Protein AF-A0A3D4BD58-F1 (afdb_monomer)

Nearest PDB structures (foldseek):
  3zok-assembly2_D  TM=9.659E-01  e=1.397E-06  Actinidia chinensis
  6lla-assembly2_D  TM=9.776E-01  e=1.306E-05  Providencia alcalifaciens F90-2004
  6lla-assembly1_A  TM=9.583E-01  e=9.415E-06  Providencia alcalifaciens F90-2004
  3okf-assembly1_B  TM=9.545E-01  e=4.832E-05  Vibrio cholerae O1 biovar El Tor str. N16961
  5eks-assembly3_A  TM=9.447E-01  e=1.994E-04  Acinetobacter baumannii

Foldseek 3Di:
DDDPPDDDQDDDPDDDDDLVVCVPPDLVVLVVVVVLLCLCCVQPNVVSNVLCVVCVVCSSVSPPVSVVVSVVVSVVSLCVQCVVPVPPPPSVCSSCVPVD

pLDDT: mean 95.53, std 5.08, range [59.78, 98.75]

Secondary structure (DSSP, 8-state):
--SS-S------S-----GGGGGGS-HHHHHHHHHHHHHHHHHT-HHHHHHHHHHHHHHHTT-HHHHHHHHHHHHHHHHHHHHH-TT-SSGGGGGGTT--

Radius of gyration: 14.8 Å; Cα contacts (8 Å, |Δi|>4): 56; chains: 1; bounding box: 30×34×34 Å

Mean predicted aligned error: 3.06 Å

Solvent-accessible surface area (backbone atoms only — not comparable to full-atom values): 6307 Å² total; per-residue (Å²): 136,86,76,86,83,75,86,79,95,77,84,76,96,74,86,88,86,66,74,74,60,58,75,77,50,53,71,68,57,53,55,57,53,44,55,57,52,48,46,47,12,76,77,78,32,63,67,56,38,53,49,47,70,78,40,42,70,45,43,77,70,62,33,67,67,54,44,49,50,54,52,52,52,48,50,51,54,51,49,54,42,34,72,78,22,77,83,60,83,54,75,33,56,65,78,52,68,90,74,122

Sequence (100 aa):
QGKNLIGAFYQPKLVLISLNALNSLSDRELRAGMAEVIKYGMIADGNLFEYIDQHLPLILNRDAEALAHIVARSCEIKADVVAEDEREQGRRAILNFGHT

Structure (mmCIF, N/CA/C/O backbone):
data_AF-A0A3D4BD58-F1
#
_entry.id   AF-A0A3D4BD58-F1
#
loop_
_atom_site.group_PDB
_atom_site.id
_atom_site.type_symbol
_atom_site.label_atom_id
_atom_site.label_alt_id
_atom_site.label_comp_id
_atom_site.label_asym_id
_atom_site.label_entity_id
_atom_site.label_seq_id
_atom_site.pdbx_PDB_ins_code
_atom_site.Cartn_x
_atom_site.Cartn_y
_atom_site.Cartn_z
_atom_site.occupancy
_atom_site.B_iso_or_equiv
_atom_site.auth_seq_id
_atom_site.auth_comp_id
_atom_site.auth_asym_id
_atom_site.auth_atom_id
_atom_site.pdbx_PDB_model_num
ATOM 1 N N . GLN A 1 1 ? 8.788 18.444 19.200 1.00 59.78 1 GLN A N 1
ATOM 2 C CA . GLN A 1 1 ? 7.946 19.192 18.238 1.00 59.78 1 GLN A CA 1
ATOM 3 C C . GLN A 1 1 ? 6.830 18.265 17.782 1.00 59.78 1 GLN A C 1
ATOM 5 O O . GLN A 1 1 ? 7.129 17.116 17.488 1.00 59.78 1 GLN A O 1
ATOM 10 N N . GLY A 1 2 ? 5.573 18.710 17.782 1.00 79.31 2 GLY A N 1
ATOM 11 C CA . GLY A 1 2 ? 4.443 17.860 17.397 1.00 79.31 2 GLY A CA 1
ATOM 12 C C . GLY A 1 2 ? 4.172 17.896 15.894 1.00 79.31 2 GLY A C 1
ATOM 13 O O . GLY A 1 2 ? 4.061 18.978 15.324 1.00 79.31 2 GLY A O 1
ATOM 14 N N . LYS A 1 3 ? 4.060 16.723 15.264 1.00 86.06 3 LYS A N 1
ATOM 15 C CA . LYS A 1 3 ? 3.579 16.554 13.883 1.00 86.06 3 LYS A CA 1
ATOM 16 C C . LYS A 1 3 ? 2.126 16.074 13.925 1.00 86.06 3 LYS A C 1
ATOM 18 O O . LYS A 1 3 ? 1.780 15.308 14.816 1.00 86.06 3 LYS A O 1
ATOM 23 N N . ASN A 1 4 ? 1.297 16.522 12.980 1.00 88.88 4 ASN A N 1
ATOM 24 C CA . ASN A 1 4 ? -0.104 16.096 12.819 1.00 88.88 4 ASN A CA 1
ATOM 25 C C . ASN A 1 4 ? -0.991 16.238 14.082 1.00 88.88 4 ASN A C 1
ATOM 27 O O . ASN A 1 4 ? -1.921 15.464 14.268 1.00 88.88 4 ASN A O 1
ATOM 31 N N . LEU A 1 5 ? -0.726 17.235 14.943 1.00 91.75 5 LEU A N 1
ATOM 32 C CA . LEU A 1 5 ? -1.489 17.459 16.187 1.00 91.75 5 LEU A CA 1
ATOM 33 C C . LEU A 1 5 ? -2.892 18.056 15.974 1.00 91.75 5 LEU A C 1
ATOM 35 O O . LEU A 1 5 ? -3.717 18.012 16.881 1.00 91.75 5 LEU A O 1
ATOM 39 N N . ILE A 1 6 ? -3.148 18.660 14.811 1.00 94.38 6 ILE A N 1
ATOM 40 C CA . ILE A 1 6 ? -4.426 19.291 14.463 1.00 94.38 6 ILE A CA 1
ATOM 41 C C . ILE A 1 6 ? -4.852 18.750 13.098 1.00 94.38 6 ILE A C 1
ATOM 43 O O . ILE A 1 6 ? -4.091 18.842 12.135 1.00 94.38 6 ILE A O 1
ATOM 47 N N . GLY A 1 7 ? -6.061 18.196 13.015 1.00 93.25 7 GLY A N 1
ATOM 48 C CA . GLY A 1 7 ? -6.612 17.612 11.794 1.00 93.25 7 GLY A CA 1
ATOM 49 C C . GLY A 1 7 ? -8.051 17.125 11.974 1.00 93.25 7 GLY A C 1
ATOM 50 O O . GLY A 1 7 ? -8.664 17.341 13.018 1.00 93.25 7 GLY A O 1
ATOM 51 N N . ALA A 1 8 ? -8.585 16.468 10.946 1.00 94.06 8 ALA A N 1
ATOM 52 C CA . ALA A 1 8 ? -9.904 15.843 10.957 1.00 94.06 8 ALA A CA 1
ATOM 53 C C . ALA A 1 8 ? -9.874 14.517 10.183 1.00 94.06 8 ALA A C 1
ATO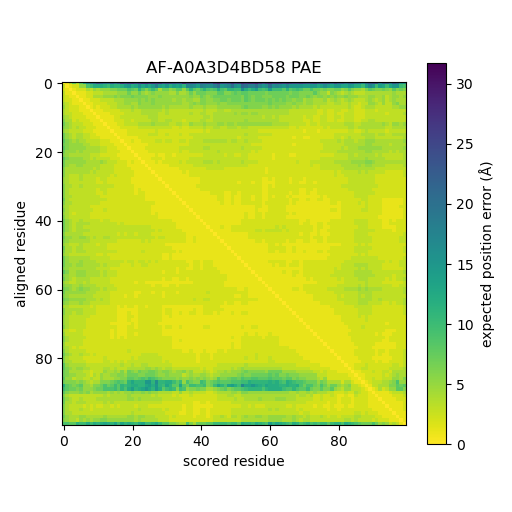M 55 O O . ALA A 1 8 ? -9.110 14.370 9.228 1.00 94.06 8 ALA A O 1
ATOM 56 N N . PHE A 1 9 ? -10.734 13.571 10.564 1.00 92.12 9 PHE A N 1
ATOM 57 C CA . PHE A 1 9 ? -10.988 12.364 9.777 1.00 92.12 9 PHE A CA 1
ATOM 58 C C . PHE A 1 9 ? -11.954 12.715 8.637 1.00 92.12 9 PHE A C 1
ATOM 60 O O . PHE A 1 9 ? -13.112 13.046 8.889 1.00 92.12 9 PHE A O 1
ATOM 67 N N . TYR A 1 10 ? -11.472 12.691 7.391 1.00 93.19 10 TYR A N 1
ATOM 68 C CA . TYR A 1 10 ? -12.261 13.040 6.208 1.00 93.19 10 TYR A CA 1
ATOM 69 C C . TYR A 1 10 ? -11.903 12.135 5.025 1.00 93.19 10 TYR A C 1
ATOM 71 O O . TYR A 1 10 ? -10.767 12.151 4.550 1.00 93.19 10 TYR A O 1
ATOM 79 N N . GLN A 1 11 ? -12.870 11.343 4.557 1.00 92.94 11 GLN A N 1
ATOM 80 C CA . GLN A 1 11 ? -12.652 10.372 3.485 1.00 92.94 11 GLN A CA 1
ATOM 81 C C . GLN A 1 11 ? -12.687 11.036 2.098 1.00 92.94 11 GLN A C 1
ATOM 83 O O . GLN A 1 11 ? -13.563 11.870 1.835 1.00 92.94 11 GLN A O 1
ATOM 88 N N . PRO A 1 12 ? -11.779 10.663 1.180 1.00 94.56 12 PRO A N 1
ATOM 89 C CA . PRO A 1 12 ? -11.834 11.131 -0.197 1.00 94.56 12 PRO A CA 1
ATOM 90 C C . PRO A 1 12 ? -13.042 10.532 -0.932 1.00 94.56 12 PRO A C 1
ATOM 92 O O . PRO A 1 12 ? -13.542 9.465 -0.585 1.00 94.56 12 PRO A O 1
ATOM 95 N N . LYS A 1 13 ? -13.495 11.197 -2.000 1.00 96.38 13 LYS A N 1
ATOM 96 C CA . LYS A 1 13 ? -14.518 10.635 -2.904 1.00 96.38 13 LYS A CA 1
ATOM 97 C C . LYS A 1 13 ? -13.955 9.570 -3.846 1.00 96.38 13 LYS A C 1
ATOM 99 O O . LYS A 1 13 ? -14.695 8.698 -4.284 1.00 96.38 13 LYS A O 1
ATOM 104 N N . LEU A 1 14 ? -12.669 9.674 -4.170 1.00 96.25 14 LEU A N 1
ATOM 105 C CA . LEU A 1 14 ? -11.938 8.778 -5.057 1.00 96.25 14 LEU A CA 1
ATOM 106 C C . LEU A 1 14 ? -10.443 8.885 -4.749 1.00 96.25 14 LEU A C 1
ATOM 108 O O . LEU A 1 14 ? -9.947 9.978 -4.468 1.00 96.25 14 LEU A O 1
ATOM 112 N N . VAL A 1 15 ? -9.729 7.769 -4.872 1.00 95.94 15 VAL A N 1
ATOM 113 C CA . VAL A 1 15 ? -8.266 7.737 -4.954 1.00 95.94 15 VAL A CA 1
ATOM 114 C C . VAL A 1 15 ? -7.900 7.183 -6.327 1.00 95.94 15 VAL A C 1
ATOM 116 O O . VAL A 1 15 ? -8.271 6.063 -6.660 1.00 95.94 15 VAL A O 1
ATOM 119 N N . LEU A 1 16 ? -7.200 7.979 -7.135 1.00 97.06 16 LEU A N 1
ATOM 120 C CA . LEU A 1 16 ? -6.713 7.577 -8.454 1.00 97.06 16 LEU A CA 1
ATOM 121 C C . LEU A 1 16 ? -5.194 7.417 -8.392 1.00 97.06 16 LEU A C 1
ATOM 123 O O . LEU A 1 16 ? -4.490 8.375 -8.073 1.00 97.06 16 LEU A O 1
ATOM 127 N N . ILE A 1 17 ? -4.694 6.224 -8.713 1.00 96.69 17 ILE A N 1
ATOM 128 C CA . ILE A 1 17 ? -3.263 5.909 -8.674 1.00 96.69 17 ILE A CA 1
ATOM 129 C C . ILE A 1 17 ? -2.788 5.577 -10.088 1.00 96.69 17 ILE A C 1
ATOM 131 O O . ILE A 1 17 ? -3.235 4.605 -10.689 1.00 96.69 17 ILE A O 1
ATOM 135 N N . SER A 1 18 ? -1.865 6.383 -10.615 1.00 96.38 18 SER A N 1
ATOM 136 C CA . SER A 1 18 ? -1.177 6.101 -11.877 1.00 96.38 18 SER A CA 1
ATOM 137 C C . SER A 1 18 ? 0.208 5.538 -11.587 1.00 96.38 18 SER A C 1
ATOM 139 O O . SER A 1 18 ? 1.076 6.260 -11.094 1.00 96.38 18 SER A O 1
ATOM 141 N N . LEU A 1 19 ? 0.437 4.267 -11.925 1.00 95.94 19 LEU A N 1
ATOM 142 C CA . LEU A 1 19 ? 1.742 3.621 -11.732 1.00 95.94 19 LEU A CA 1
ATOM 143 C C . LEU A 1 19 ? 2.845 4.296 -12.555 1.00 95.94 19 LEU A C 1
ATOM 145 O O . LEU A 1 19 ? 3.994 4.340 -12.128 1.00 95.94 19 LEU A O 1
ATOM 149 N N . ASN A 1 20 ? 2.488 4.933 -13.674 1.00 96.06 20 ASN A N 1
ATOM 150 C CA . ASN A 1 20 ? 3.434 5.674 -14.508 1.00 96.06 20 ASN A CA 1
ATOM 151 C C . ASN A 1 20 ? 4.104 6.837 -13.762 1.0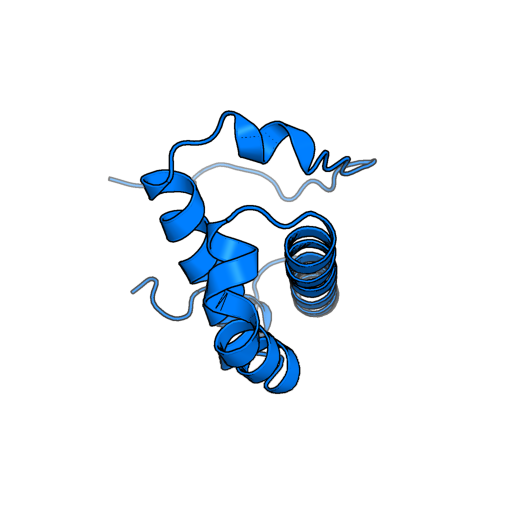0 96.06 20 ASN A C 1
ATOM 153 O O . ASN A 1 20 ? 5.223 7.213 -14.109 1.00 96.06 20 ASN A O 1
ATOM 157 N N . ALA A 1 21 ? 3.466 7.395 -12.726 1.00 95.56 21 ALA A N 1
ATOM 158 C CA . ALA A 1 21 ? 4.077 8.444 -11.912 1.00 95.56 21 ALA A CA 1
ATOM 159 C C . ALA A 1 21 ? 5.350 7.953 -11.193 1.00 95.56 21 ALA A C 1
ATOM 161 O O . ALA A 1 21 ? 6.287 8.734 -11.006 1.00 95.56 21 ALA A O 1
ATOM 162 N N . LEU A 1 22 ? 5.434 6.654 -10.873 1.00 96.81 22 LEU A N 1
ATOM 163 C CA . LEU A 1 22 ? 6.583 6.040 -10.197 1.00 96.81 22 LEU A CA 1
ATOM 164 C C . LEU A 1 22 ? 7.855 6.037 -11.059 1.00 96.81 22 LEU A C 1
ATOM 166 O O . LEU A 1 22 ? 8.960 5.968 -10.520 1.00 96.81 22 LEU A O 1
ATOM 170 N N . ASN A 1 23 ? 7.731 6.190 -12.381 1.00 96.00 23 ASN A N 1
ATOM 171 C CA . ASN A 1 23 ? 8.880 6.281 -13.288 1.00 96.00 23 ASN A CA 1
ATOM 172 C C . ASN A 1 23 ? 9.688 7.573 -13.101 1.00 96.00 23 ASN A C 1
ATOM 174 O O . ASN A 1 23 ? 10.883 7.591 -13.374 1.00 96.00 23 ASN A O 1
ATOM 178 N N . SER A 1 24 ? 9.058 8.644 -12.610 1.00 96.56 24 SER A N 1
ATOM 179 C CA . SER A 1 24 ? 9.747 9.900 -12.272 1.00 96.56 24 SER A CA 1
ATOM 180 C C . SER A 1 24 ? 10.307 9.933 -10.847 1.00 96.56 24 SER A C 1
ATOM 182 O O . SER A 1 24 ? 11.033 10.859 -10.483 1.00 96.56 24 SER A O 1
ATOM 184 N N . LEU A 1 25 ? 9.965 8.937 -10.027 1.00 97.44 25 LEU A N 1
ATOM 185 C CA . LEU A 1 25 ? 10.370 8.878 -8.632 1.00 97.44 25 LEU A CA 1
ATOM 186 C C . LEU A 1 25 ? 11.805 8.350 -8.520 1.00 97.44 25 LEU A C 1
ATOM 188 O O . LEU A 1 25 ? 12.169 7.380 -9.186 1.00 97.44 25 LEU A O 1
ATOM 192 N N . SER A 1 26 ? 12.617 8.955 -7.648 1.00 98.19 26 SER A N 1
ATOM 193 C CA . SER A 1 26 ? 13.973 8.451 -7.400 1.00 98.19 26 SER A CA 1
ATOM 194 C C . SER A 1 26 ? 13.943 7.046 -6.791 1.00 98.19 26 SER A C 1
ATOM 196 O O . SER A 1 26 ? 13.040 6.711 -6.021 1.00 98.19 26 SER A O 1
ATOM 198 N N . ASP A 1 27 ? 14.974 6.247 -7.060 1.00 97.81 27 ASP A N 1
ATOM 199 C CA . ASP A 1 27 ? 15.104 4.903 -6.484 1.00 97.81 27 ASP A CA 1
ATOM 200 C C . ASP A 1 27 ? 15.078 4.912 -4.952 1.00 97.81 27 ASP A C 1
ATOM 202 O O . ASP A 1 27 ? 14.600 3.963 -4.334 1.00 97.81 27 ASP A O 1
ATOM 206 N N . ARG A 1 28 ? 15.587 5.980 -4.324 1.00 98.31 28 ARG A N 1
ATOM 207 C CA . ARG A 1 28 ? 15.570 6.120 -2.866 1.00 98.31 28 ARG A CA 1
ATOM 208 C C . ARG A 1 28 ? 14.142 6.210 -2.338 1.00 98.31 28 ARG A C 1
ATOM 210 O O . ARG A 1 28 ? 13.813 5.522 -1.379 1.00 98.31 28 ARG A O 1
ATOM 217 N N . GLU A 1 29 ? 13.306 7.030 -2.966 1.00 98.50 29 GLU A N 1
ATOM 218 C CA . GLU A 1 29 ? 11.911 7.204 -2.549 1.00 98.50 29 GLU A CA 1
ATOM 219 C C . GLU A 1 29 ? 11.060 5.971 -2.890 1.00 98.50 29 GLU A C 1
ATOM 221 O O . GLU A 1 29 ? 10.207 5.587 -2.095 1.00 98.50 29 GLU A O 1
ATOM 226 N N . LEU A 1 30 ? 11.342 5.279 -4.005 1.00 98.06 30 LEU A N 1
ATOM 227 C CA . LEU A 1 30 ? 10.715 3.984 -4.299 1.00 98.06 30 LEU A CA 1
ATOM 228 C C . LEU A 1 30 ? 11.020 2.962 -3.192 1.00 98.06 30 LEU A C 1
ATOM 230 O O . LEU A 1 30 ? 10.110 2.328 -2.661 1.00 98.06 30 LEU A O 1
ATOM 234 N N . ARG A 1 31 ? 12.293 2.841 -2.788 1.00 97.69 31 ARG A N 1
ATOM 235 C CA . ARG A 1 31 ? 12.706 1.950 -1.689 1.00 97.69 31 ARG A CA 1
ATOM 236 C C . ARG A 1 31 ? 12.112 2.370 -0.344 1.00 97.69 31 ARG A C 1
ATOM 238 O O . ARG A 1 31 ? 11.746 1.499 0.437 1.00 97.69 31 ARG A O 1
ATOM 245 N N . ALA A 1 32 ? 11.987 3.671 -0.080 1.00 98.12 32 ALA A N 1
ATOM 246 C CA . ALA A 1 32 ? 11.322 4.164 1.124 1.00 98.12 32 ALA A CA 1
ATOM 247 C C . ALA A 1 32 ? 9.846 3.731 1.163 1.00 98.12 32 ALA A C 1
ATOM 249 O O . ALA A 1 32 ? 9.381 3.246 2.190 1.00 98.12 32 ALA A O 1
ATOM 250 N N . GLY A 1 33 ? 9.135 3.814 0.033 1.00 97.75 33 GLY A N 1
ATOM 251 C CA . GLY A 1 33 ? 7.765 3.306 -0.089 1.00 97.75 33 GLY A CA 1
ATOM 252 C C . GLY A 1 33 ? 7.655 1.793 0.125 1.00 97.75 33 GLY A C 1
ATOM 253 O O . GLY A 1 33 ? 6.714 1.331 0.765 1.00 97.75 33 GLY A O 1
ATOM 254 N N . MET A 1 34 ? 8.642 1.015 -0.332 1.00 98.38 34 MET A N 1
ATOM 255 C CA . MET A 1 34 ? 8.658 -0.441 -0.133 1.00 98.38 34 MET A CA 1
ATOM 256 C C . MET A 1 34 ? 8.687 -0.865 1.338 1.00 98.38 34 MET A C 1
ATOM 258 O O . MET A 1 34 ? 8.174 -1.936 1.652 1.00 98.38 34 MET A O 1
ATOM 262 N N . ALA A 1 35 ? 9.219 -0.041 2.247 1.00 98.12 35 ALA A N 1
ATOM 263 C CA . ALA A 1 35 ? 9.186 -0.341 3.680 1.00 98.12 35 ALA A CA 1
ATOM 264 C C . ALA A 1 35 ? 7.744 -0.516 4.193 1.00 98.12 35 ALA A C 1
ATOM 266 O O . ALA A 1 35 ? 7.456 -1.431 4.962 1.00 98.12 35 ALA A O 1
ATOM 267 N N . GLU A 1 36 ? 6.820 0.312 3.705 1.00 98.31 36 GLU A N 1
ATOM 268 C CA . GLU A 1 36 ? 5.399 0.232 4.044 1.00 98.31 36 GLU A CA 1
ATOM 269 C C . GLU A 1 36 ? 4.722 -0.993 3.418 1.00 98.31 36 GLU A C 1
ATOM 271 O O . GLU A 1 36 ? 3.927 -1.662 4.075 1.00 98.31 36 GLU A O 1
ATOM 276 N N . VAL A 1 37 ? 5.069 -1.322 2.171 1.00 98.44 37 VAL A N 1
ATOM 277 C CA . VAL A 1 37 ? 4.547 -2.511 1.477 1.00 98.44 37 VAL A CA 1
ATOM 278 C C . VAL A 1 37 ? 4.965 -3.791 2.212 1.00 98.44 37 VAL A C 1
ATOM 280 O O . VAL A 1 37 ? 4.132 -4.651 2.493 1.00 98.44 37 VAL A O 1
ATOM 283 N N . ILE A 1 38 ? 6.242 -3.888 2.598 1.00 98.50 38 ILE A N 1
ATOM 284 C CA . ILE A 1 38 ? 6.775 -5.009 3.384 1.00 98.50 38 ILE A CA 1
ATOM 285 C C . ILE A 1 38 ? 6.083 -5.085 4.747 1.00 98.50 38 ILE A C 1
ATOM 287 O O . ILE A 1 38 ? 5.695 -6.173 5.174 1.00 98.50 38 ILE A O 1
ATOM 291 N N . LYS A 1 39 ? 5.870 -3.940 5.413 1.00 98.50 39 LYS A N 1
ATOM 292 C CA . LYS A 1 39 ? 5.146 -3.879 6.688 1.00 98.50 39 LYS A CA 1
ATOM 293 C C . LYS A 1 39 ? 3.763 -4.518 6.574 1.00 98.50 39 LYS A C 1
ATOM 295 O O . LYS A 1 39 ? 3.427 -5.318 7.440 1.00 98.50 39 LYS A O 1
ATOM 300 N N . TYR A 1 40 ? 2.983 -4.219 5.528 1.00 98.56 40 TYR A N 1
ATOM 301 C CA . TYR A 1 40 ? 1.677 -4.865 5.327 1.00 98.56 40 TYR A CA 1
ATOM 302 C C . TYR A 1 40 ? 1.795 -6.386 5.234 1.00 98.56 40 TYR A C 1
ATOM 304 O O . TYR A 1 40 ? 1.018 -7.092 5.878 1.00 98.56 40 TYR A O 1
ATOM 312 N N . GLY A 1 41 ? 2.800 -6.882 4.509 1.00 98.06 41 GLY A N 1
ATOM 313 C CA . GLY A 1 41 ? 3.068 -8.314 4.440 1.00 98.06 41 GLY A CA 1
ATOM 314 C C . GLY A 1 41 ? 3.340 -8.927 5.820 1.00 98.06 41 GLY A C 1
ATOM 315 O O . GLY A 1 41 ? 2.759 -9.942 6.190 1.00 98.06 41 GLY A O 1
ATOM 316 N N . MET A 1 42 ? 4.154 -8.259 6.639 1.00 97.69 42 MET A N 1
ATOM 317 C CA . MET A 1 42 ? 4.508 -8.745 7.977 1.00 97.69 42 MET A CA 1
ATOM 318 C C . MET A 1 42 ? 3.339 -8.748 8.971 1.00 97.69 42 MET A C 1
ATOM 320 O O . MET A 1 42 ? 3.272 -9.631 9.824 1.00 97.69 42 MET A O 1
ATOM 324 N N . ILE A 1 43 ? 2.452 -7.749 8.915 1.00 97.06 43 ILE A N 1
ATOM 325 C CA . ILE A 1 43 ? 1.419 -7.550 9.950 1.00 97.06 43 ILE A CA 1
ATOM 326 C C . ILE A 1 43 ? 0.043 -8.101 9.570 1.00 97.06 43 ILE A C 1
ATOM 328 O O . ILE A 1 43 ? -0.807 -8.246 10.451 1.00 97.06 43 ILE A O 1
ATOM 332 N N . ALA A 1 44 ? -0.206 -8.343 8.282 1.00 97.06 44 ALA A N 1
ATOM 333 C CA . ALA A 1 44 ? -1.547 -8.647 7.790 1.00 97.06 44 ALA A CA 1
ATOM 334 C C . ALA A 1 44 ? -1.602 -9.699 6.673 1.00 97.06 44 ALA A C 1
ATOM 336 O O . ALA A 1 44 ? -2.636 -10.353 6.552 1.00 97.06 44 ALA A O 1
ATOM 337 N N . ASP A 1 45 ? -0.546 -9.888 5.872 1.00 98.19 45 ASP A N 1
ATOM 338 C CA . ASP A 1 45 ? -0.604 -10.801 4.724 1.00 98.19 45 ASP A CA 1
ATOM 339 C C . ASP A 1 45 ? 0.734 -11.489 4.403 1.00 98.19 45 ASP A C 1
ATOM 341 O O . ASP A 1 45 ? 1.569 -10.975 3.656 1.00 98.19 45 ASP A O 1
ATOM 345 N N . GLY A 1 46 ? 0.904 -12.713 4.905 1.00 98.25 46 GLY A N 1
ATOM 346 C CA . GLY A 1 46 ? 2.093 -13.523 4.628 1.00 98.25 46 GLY A CA 1
ATOM 347 C C . GLY A 1 46 ? 2.304 -13.835 3.141 1.00 98.25 46 GLY A C 1
ATOM 348 O O . GLY A 1 46 ? 3.448 -13.884 2.699 1.00 98.25 46 GLY A O 1
ATOM 349 N N . ASN A 1 47 ? 1.238 -13.952 2.341 1.00 98.44 47 ASN A N 1
ATOM 350 C CA . ASN A 1 47 ? 1.374 -14.209 0.904 1.00 98.44 47 ASN A CA 1
ATOM 351 C C . ASN A 1 47 ? 1.934 -12.982 0.179 1.00 98.44 47 ASN A C 1
ATOM 353 O O . ASN A 1 47 ? 2.756 -13.122 -0.722 1.00 98.44 47 ASN A O 1
ATOM 357 N N . LEU A 1 48 ? 1.529 -11.771 0.585 1.00 98.69 48 LEU A N 1
ATOM 358 C CA . LEU A 1 48 ? 2.137 -10.537 0.077 1.00 98.69 48 LEU A CA 1
ATOM 359 C C . LEU A 1 48 ? 3.625 -10.476 0.447 1.00 98.69 48 LEU A C 1
ATOM 361 O O . LEU A 1 48 ? 4.445 -10.086 -0.382 1.00 98.69 48 LEU A O 1
ATOM 365 N N . PHE A 1 49 ? 3.983 -10.873 1.671 1.00 98.56 49 PHE A N 1
ATOM 366 C CA . PHE A 1 49 ? 5.380 -10.913 2.105 1.00 98.56 49 PHE A CA 1
ATOM 367 C C . PHE A 1 49 ? 6.223 -11.859 1.234 1.00 98.56 49 PHE A C 1
ATOM 369 O O . PHE A 1 49 ? 7.268 -11.455 0.723 1.00 98.56 49 PHE A O 1
ATOM 376 N N . GLU A 1 50 ? 5.736 -13.078 0.993 1.00 98.62 50 GLU A N 1
ATOM 377 C CA . GLU A 1 50 ? 6.380 -14.052 0.101 1.00 98.62 50 GLU A CA 1
ATOM 378 C C . GLU A 1 50 ? 6.445 -13.561 -1.352 1.00 98.62 50 GLU A C 1
ATOM 380 O O . GLU A 1 50 ? 7.472 -13.713 -2.017 1.00 98.62 50 GLU A O 1
ATOM 385 N N . TYR A 1 51 ? 5.380 -12.922 -1.847 1.00 98.75 51 TYR A N 1
ATOM 386 C CA . TYR A 1 51 ? 5.348 -12.360 -3.195 1.00 98.75 51 TYR A CA 1
ATOM 387 C C . TYR A 1 51 ? 6.443 -11.308 -3.395 1.00 98.75 51 TYR A C 1
ATOM 389 O O . TYR A 1 51 ? 7.138 -11.335 -4.413 1.00 98.75 51 TYR A O 1
ATOM 397 N N . ILE A 1 52 ? 6.617 -10.400 -2.425 1.00 98.50 52 ILE A N 1
ATOM 398 C CA . ILE A 1 52 ? 7.649 -9.357 -2.480 1.00 98.50 52 ILE A CA 1
ATOM 399 C C . ILE A 1 52 ? 9.037 -9.985 -2.551 1.00 98.50 52 ILE A C 1
ATOM 401 O O . ILE A 1 52 ? 9.829 -9.552 -3.382 1.00 98.50 52 ILE A O 1
ATOM 405 N N . ASP A 1 53 ? 9.329 -10.992 -1.726 1.00 98.12 53 ASP A N 1
ATOM 406 C CA . ASP A 1 53 ? 10.635 -11.663 -1.718 1.00 98.12 53 ASP A CA 1
ATOM 407 C C . ASP A 1 53 ? 10.956 -12.286 -3.089 1.00 98.12 53 ASP A C 1
ATOM 409 O O . ASP A 1 53 ? 12.032 -12.077 -3.651 1.00 98.12 53 ASP A O 1
ATOM 413 N N . GLN A 1 54 ? 9.969 -12.949 -3.697 1.00 98.56 54 GLN A N 1
ATOM 414 C CA . GLN A 1 54 ? 10.112 -13.595 -5.005 1.00 98.56 54 GLN A CA 1
ATOM 415 C C . GLN A 1 54 ? 10.216 -12.602 -6.178 1.00 98.56 54 GLN A C 1
ATOM 417 O O . GLN A 1 54 ? 10.905 -12.881 -7.160 1.00 98.56 54 GLN A O 1
ATOM 422 N N . HIS A 1 55 ? 9.549 -11.446 -6.096 1.00 98.56 55 HIS A N 1
ATOM 423 C CA . HIS A 1 55 ? 9.435 -10.481 -7.201 1.00 98.56 55 HIS A CA 1
ATOM 424 C C . HIS A 1 55 ? 10.238 -9.195 -6.972 1.00 98.56 55 HIS A C 1
ATOM 426 O O . HIS A 1 55 ? 10.132 -8.253 -7.763 1.00 98.56 55 HIS A O 1
ATOM 432 N N . LEU A 1 56 ? 11.073 -9.134 -5.931 1.00 98.12 56 LEU A N 1
ATOM 433 C CA . LEU A 1 56 ? 11.795 -7.921 -5.545 1.00 98.12 56 LEU A CA 1
ATOM 434 C C . LEU A 1 56 ? 12.568 -7.268 -6.707 1.00 98.12 56 LEU A C 1
ATOM 436 O O . LEU A 1 56 ?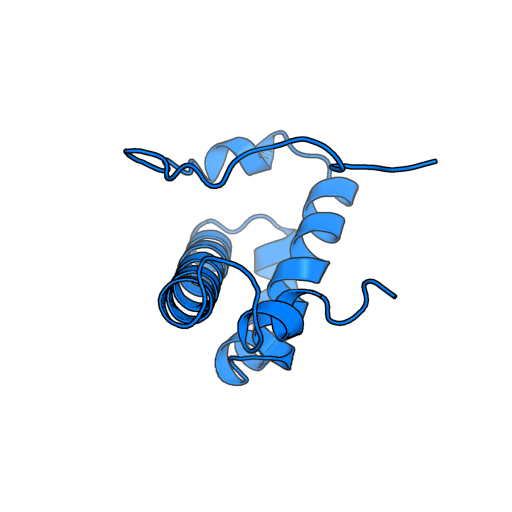 12.455 -6.050 -6.866 1.00 98.12 56 LEU A O 1
ATOM 440 N N . PRO A 1 57 ? 13.300 -8.008 -7.570 1.00 98.25 57 PRO A N 1
ATOM 441 C CA . PRO A 1 57 ? 13.987 -7.396 -8.705 1.00 98.25 57 PRO A CA 1
ATOM 442 C C . PRO A 1 57 ? 13.032 -6.731 -9.703 1.00 98.25 57 PRO A C 1
ATOM 444 O O . PRO A 1 57 ? 13.343 -5.660 -10.217 1.00 98.25 57 PRO A O 1
ATOM 447 N N . LEU A 1 58 ? 11.865 -7.329 -9.962 1.00 98.44 58 LEU A N 1
ATOM 448 C CA . LEU A 1 58 ? 10.855 -6.773 -10.868 1.00 98.44 58 LEU A CA 1
ATOM 449 C C . LEU A 1 58 ? 10.258 -5.490 -10.289 1.00 98.44 58 LEU A C 1
ATOM 451 O O . LEU A 1 58 ? 10.202 -4.468 -10.971 1.00 98.44 58 LEU A O 1
ATOM 455 N N . ILE A 1 59 ? 9.915 -5.511 -9.000 1.00 98.25 59 ILE A N 1
ATOM 456 C CA . ILE A 1 59 ? 9.388 -4.347 -8.281 1.00 98.25 59 ILE A CA 1
ATOM 457 C C . ILE A 1 59 ? 10.388 -3.184 -8.321 1.00 98.25 59 ILE A C 1
ATOM 459 O O . ILE A 1 59 ? 10.029 -2.058 -8.666 1.00 98.25 59 ILE A O 1
ATOM 463 N N . LEU A 1 60 ? 11.659 -3.449 -8.004 1.00 96.88 60 LEU A N 1
ATOM 464 C CA . LEU A 1 60 ? 12.705 -2.422 -7.999 1.00 96.88 60 LEU A CA 1
ATOM 465 C C . LEU A 1 60 ? 13.025 -1.895 -9.406 1.00 96.88 60 LEU A C 1
ATOM 467 O O . LEU A 1 60 ? 13.431 -0.741 -9.542 1.00 96.88 60 LEU A O 1
ATOM 471 N N . ASN A 1 61 ? 12.784 -2.700 -10.442 1.00 97.38 61 ASN A N 1
ATOM 472 C CA . ASN A 1 61 ? 12.865 -2.286 -11.842 1.00 97.38 61 ASN A CA 1
ATOM 473 C C . ASN A 1 61 ? 11.573 -1.640 -12.369 1.00 97.38 61 ASN A C 1
ATOM 475 O O . ASN A 1 61 ? 11.496 -1.328 -13.555 1.00 97.38 61 ASN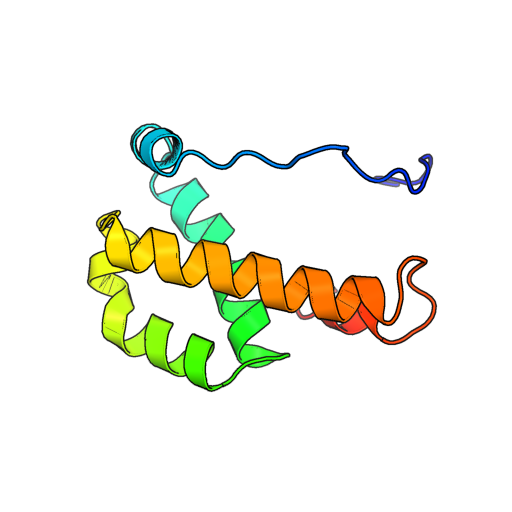 A O 1
ATOM 479 N N . ARG A 1 62 ? 10.593 -1.377 -11.493 1.00 97.81 62 ARG A N 1
ATOM 480 C CA . ARG A 1 62 ? 9.306 -0.745 -11.817 1.00 97.81 62 ARG A CA 1
ATOM 481 C C . ARG A 1 62 ? 8.484 -1.528 -12.843 1.00 97.81 62 ARG A C 1
ATOM 483 O O . ARG A 1 62 ? 7.793 -0.933 -13.669 1.00 97.81 62 ARG A O 1
ATOM 490 N N . ASP A 1 63 ? 8.546 -2.855 -12.779 1.00 98.25 63 ASP A N 1
ATOM 491 C CA . ASP A 1 63 ? 7.657 -3.703 -13.563 1.00 98.25 63 ASP A CA 1
ATOM 492 C C . ASP A 1 63 ? 6.187 -3.363 -13.263 1.00 98.25 63 ASP A C 1
ATOM 494 O O . ASP A 1 63 ? 5.781 -3.251 -12.103 1.00 98.25 63 ASP A O 1
ATOM 498 N N . ALA A 1 64 ? 5.397 -3.152 -14.315 1.00 96.81 64 ALA A N 1
ATOM 499 C CA . ALA A 1 64 ? 4.047 -2.620 -14.183 1.00 96.81 64 ALA A CA 1
ATOM 500 C C . ALA A 1 64 ? 3.099 -3.594 -13.471 1.00 96.81 64 ALA A C 1
ATOM 502 O O . ALA A 1 64 ? 2.270 -3.152 -12.675 1.00 96.81 64 ALA A O 1
ATOM 503 N N . GLU A 1 65 ? 3.225 -4.897 -13.728 1.00 98.06 65 GLU A N 1
ATOM 504 C CA . GLU A 1 65 ? 2.362 -5.919 -13.133 1.00 98.06 65 GLU A CA 1
ATOM 505 C C . GLU A 1 65 ? 2.721 -6.137 -11.664 1.00 98.06 65 GLU A C 1
ATOM 507 O O . GLU A 1 65 ? 1.838 -6.120 -10.802 1.00 98.06 65 GLU A O 1
ATOM 512 N N . ALA A 1 66 ? 4.018 -6.236 -11.359 1.00 98.38 66 ALA A N 1
ATOM 513 C CA . ALA A 1 66 ? 4.492 -6.365 -9.987 1.00 98.38 66 ALA A CA 1
ATOM 514 C C . ALA A 1 66 ? 4.104 -5.143 -9.137 1.00 98.38 66 ALA A C 1
ATOM 516 O O . ALA A 1 66 ? 3.617 -5.293 -8.014 1.00 98.38 66 ALA A O 1
ATOM 517 N N . LEU A 1 67 ? 4.253 -3.927 -9.680 1.00 98.38 67 LEU A N 1
ATOM 518 C CA . LEU A 1 67 ? 3.826 -2.699 -9.006 1.00 98.38 67 LEU A CA 1
ATOM 519 C C . LEU A 1 67 ? 2.306 -2.640 -8.819 1.00 98.38 67 LEU A C 1
ATOM 521 O O . LEU A 1 67 ? 1.845 -2.267 -7.739 1.00 98.38 67 LEU A O 1
ATOM 525 N N . ALA A 1 68 ? 1.525 -3.011 -9.837 1.00 98.38 68 ALA A N 1
ATOM 526 C CA . ALA A 1 68 ? 0.069 -3.033 -9.740 1.00 98.38 68 ALA A CA 1
ATOM 527 C C . ALA A 1 68 ? -0.397 -3.958 -8.615 1.00 98.38 68 ALA A C 1
ATOM 529 O O . ALA A 1 68 ? -1.234 -3.559 -7.805 1.00 98.38 68 ALA A O 1
ATOM 530 N N . HIS A 1 69 ? 0.191 -5.154 -8.533 1.00 98.56 69 HIS A N 1
ATOM 531 C CA . HIS A 1 69 ? -0.142 -6.136 -7.513 1.00 98.56 69 HIS A CA 1
ATOM 532 C C . HIS A 1 69 ? 0.119 -5.603 -6.100 1.00 98.56 69 HIS A C 1
ATOM 534 O O . HIS A 1 69 ? -0.797 -5.558 -5.277 1.00 98.56 69 HIS A O 1
ATOM 540 N N . ILE A 1 70 ? 1.343 -5.138 -5.819 1.00 98.56 70 ILE A N 1
ATOM 541 C CA . ILE A 1 70 ? 1.697 -4.705 -4.460 1.00 98.56 70 ILE A CA 1
ATOM 542 C C . ILE A 1 70 ? 0.943 -3.442 -4.033 1.00 98.56 70 ILE A C 1
ATOM 544 O O . ILE A 1 70 ? 0.602 -3.305 -2.857 1.00 98.56 70 ILE A O 1
ATOM 548 N N . VAL A 1 71 ? 0.654 -2.526 -4.965 1.00 98.44 71 VAL A N 1
ATOM 549 C CA . VAL A 1 71 ? -0.109 -1.305 -4.676 1.00 98.44 71 VAL A CA 1
ATOM 550 C C . VAL A 1 71 ? -1.561 -1.655 -4.375 1.00 98.44 71 VAL A C 1
ATOM 552 O O . VAL A 1 71 ? -2.075 -1.230 -3.341 1.00 98.44 71 VAL A O 1
ATOM 555 N N . ALA A 1 72 ? -2.204 -2.456 -5.231 1.00 98.50 72 ALA A N 1
ATOM 556 C CA . ALA A 1 72 ? -3.585 -2.881 -5.028 1.00 98.50 72 ALA A CA 1
ATOM 557 C C . ALA A 1 72 ? -3.737 -3.620 -3.695 1.00 98.50 72 ALA A C 1
ATOM 559 O O . ALA A 1 72 ? -4.570 -3.238 -2.871 1.00 98.50 72 ALA A O 1
ATOM 560 N N . ARG A 1 73 ? -2.856 -4.591 -3.424 1.00 98.69 73 ARG A N 1
ATOM 561 C CA . ARG A 1 73 ? -2.938 -5.385 -2.199 1.00 98.69 73 ARG A CA 1
ATOM 562 C C . ARG A 1 73 ? -2.680 -4.561 -0.938 1.00 98.69 73 ARG A C 1
ATOM 564 O O . ARG A 1 73 ? -3.374 -4.726 0.061 1.00 98.69 73 ARG A O 1
ATOM 571 N N . SER A 1 74 ? -1.740 -3.617 -0.992 1.00 98.62 74 SER A N 1
ATOM 572 C CA . SER A 1 74 ? -1.501 -2.679 0.114 1.00 98.62 74 SER A CA 1
ATOM 573 C C . SER A 1 74 ? -2.723 -1.796 0.393 1.00 98.62 74 SER A C 1
ATOM 575 O O . SER A 1 74 ? -3.042 -1.524 1.552 1.00 98.62 74 SER A O 1
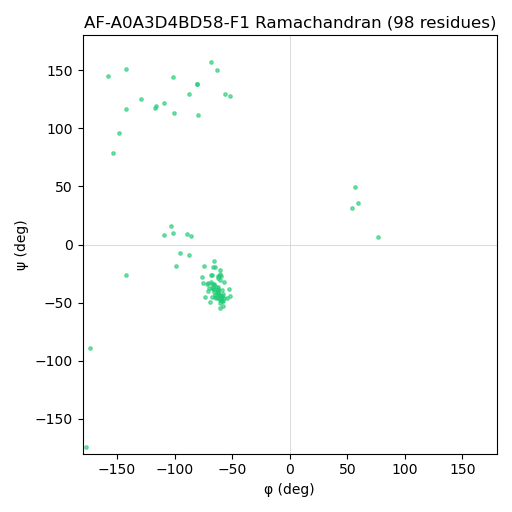ATOM 577 N N . CYS A 1 75 ? -3.421 -1.344 -0.656 1.00 98.38 75 CYS A N 1
ATOM 578 C CA . CYS A 1 75 ? -4.653 -0.571 -0.517 1.00 98.38 75 CYS A CA 1
ATOM 579 C C . CYS A 1 75 ? -5.779 -1.394 0.114 1.00 98.38 75 CYS A C 1
ATOM 581 O O . CYS A 1 75 ? -6.432 -0.882 1.020 1.00 98.38 75 CYS A O 1
ATOM 583 N N . GLU A 1 76 ? -5.976 -2.639 -0.321 1.00 98.38 76 GLU A N 1
ATOM 584 C CA . GLU A 1 76 ? -6.963 -3.565 0.255 1.00 98.38 76 GLU A CA 1
ATOM 585 C C . GLU A 1 76 ? -6.711 -3.786 1.748 1.00 98.38 76 GLU A C 1
ATOM 587 O O . GLU A 1 76 ? -7.581 -3.498 2.563 1.00 98.38 76 GLU A O 1
ATOM 592 N N . ILE A 1 77 ? -5.485 -4.170 2.125 1.00 98.25 77 ILE A N 1
ATOM 593 C CA . ILE A 1 77 ? -5.116 -4.413 3.527 1.00 98.25 77 ILE A CA 1
ATOM 594 C C . ILE A 1 77 ? -5.384 -3.175 4.388 1.00 98.25 77 ILE A C 1
ATOM 596 O O . ILE A 1 77 ? -5.955 -3.266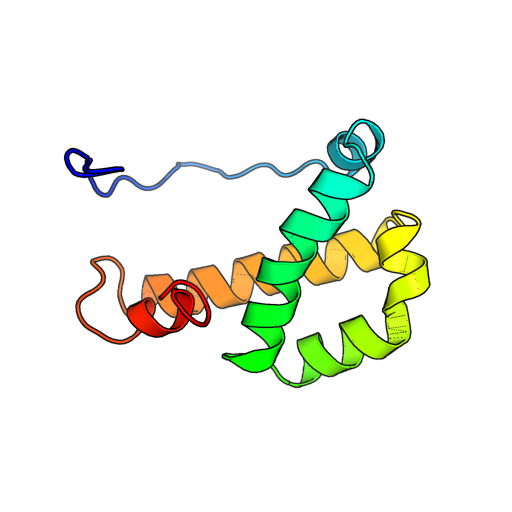 5.475 1.00 98.25 77 ILE A O 1
ATOM 600 N N . LYS A 1 78 ? -4.974 -1.991 3.918 1.00 97.56 78 LYS A N 1
ATOM 601 C CA . LYS A 1 78 ? -5.211 -0.752 4.662 1.00 97.56 78 LYS A CA 1
ATOM 602 C C . LYS A 1 78 ? -6.702 -0.433 4.757 1.00 97.56 78 LYS A C 1
ATOM 604 O O . LYS A 1 78 ? -7.136 0.035 5.807 1.00 97.56 78 LYS A O 1
ATOM 609 N N . ALA A 1 79 ? -7.461 -0.640 3.684 1.00 96.25 79 ALA A N 1
ATOM 610 C CA . ALA A 1 79 ? -8.899 -0.410 3.673 1.00 96.25 79 ALA A CA 1
ATOM 611 C C . ALA A 1 79 ? -9.606 -1.320 4.682 1.00 96.25 79 ALA A C 1
ATOM 613 O O . ALA A 1 79 ? -10.395 -0.807 5.468 1.00 96.25 79 ALA A O 1
ATOM 614 N N . ASP A 1 80 ? -9.252 -2.605 4.735 1.00 96.06 80 ASP A N 1
ATOM 615 C CA . ASP A 1 80 ? -9.809 -3.570 5.688 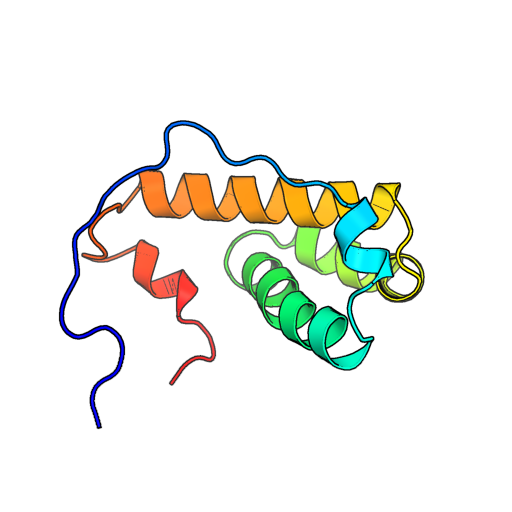1.00 96.06 80 ASP A CA 1
ATOM 616 C C . ASP A 1 80 ? -9.514 -3.149 7.137 1.00 96.06 80 ASP A C 1
ATOM 618 O O . ASP A 1 80 ? -10.424 -2.996 7.952 1.00 96.06 80 ASP A O 1
ATOM 622 N N . VAL A 1 81 ? -8.250 -2.836 7.447 1.00 95.62 81 VAL A N 1
ATOM 623 C CA . VAL A 1 81 ? -7.839 -2.404 8.796 1.00 95.62 81 VAL A CA 1
ATOM 624 C C . VAL A 1 81 ? -8.512 -1.090 9.215 1.00 95.62 81 VAL A C 1
ATOM 626 O O . VAL A 1 81 ? -8.883 -0.922 10.376 1.00 95.62 81 VAL A O 1
ATOM 629 N N . VAL A 1 82 ? -8.664 -0.134 8.294 1.00 94.62 82 VAL A N 1
ATOM 630 C CA . VAL A 1 82 ? -9.326 1.152 8.574 1.00 94.62 82 VAL A CA 1
ATOM 631 C C . VAL A 1 82 ? -10.844 0.995 8.663 1.00 94.62 82 VAL A C 1
ATOM 633 O O . VAL A 1 82 ? -11.464 1.706 9.447 1.00 94.62 82 VAL A O 1
ATOM 636 N N . ALA A 1 83 ? -11.452 0.083 7.902 1.00 92.31 83 ALA A N 1
ATOM 637 C CA . ALA A 1 83 ? -12.879 -0.211 7.995 1.00 92.31 83 ALA A CA 1
ATOM 638 C C . ALA A 1 83 ? -13.238 -0.843 9.348 1.00 92.31 83 ALA A C 1
ATOM 640 O O . ALA A 1 83 ? -14.294 -0.540 9.902 1.00 92.31 83 ALA A O 1
ATOM 641 N N . GLU A 1 84 ? -12.344 -1.666 9.903 1.00 93.44 84 GLU A N 1
ATOM 642 C CA . GLU A 1 84 ? -12.475 -2.213 11.257 1.00 93.44 84 GLU A CA 1
ATOM 643 C C . GLU A 1 84 ? -12.315 -1.139 12.351 1.00 93.44 84 GLU A C 1
ATOM 645 O O . GLU A 1 84 ? -12.938 -1.242 13.408 1.00 93.44 84 GLU A O 1
ATOM 650 N N . ASP A 1 85 ? -11.491 -0.108 12.123 1.00 93.31 85 ASP A N 1
ATOM 651 C CA . ASP A 1 85 ? -11.172 0.921 13.122 1.00 93.31 85 ASP A CA 1
ATOM 652 C C . ASP A 1 85 ? -10.784 2.275 12.490 1.00 93.31 85 ASP A C 1
ATOM 654 O O . ASP A 1 85 ? -9.613 2.661 12.403 1.00 93.31 85 ASP A O 1
ATOM 658 N N . GLU A 1 86 ? -11.787 3.045 12.057 1.00 89.69 86 GLU A N 1
ATOM 659 C CA . GLU A 1 86 ? -11.552 4.307 11.340 1.00 89.69 86 GLU A CA 1
ATOM 660 C C . GLU A 1 86 ? -10.874 5.366 12.224 1.00 89.69 86 GLU A C 1
ATOM 662 O O . GLU A 1 86 ? -10.067 6.159 11.734 1.00 89.69 86 GLU A O 1
ATOM 667 N N . ARG A 1 87 ? -11.183 5.387 13.524 1.00 89.50 87 ARG A N 1
ATOM 668 C CA . ARG A 1 87 ? -10.756 6.446 14.457 1.00 89.50 87 ARG A CA 1
ATOM 669 C C . ARG A 1 87 ? -9.591 6.045 15.361 1.00 89.50 87 ARG A C 1
ATOM 671 O O . ARG A 1 87 ? -9.338 6.744 16.337 1.00 89.50 87 ARG A O 1
ATOM 678 N N . GLU A 1 88 ? -8.887 4.970 15.010 1.00 84.81 88 GLU A N 1
ATOM 679 C CA . GLU A 1 88 ? -7.648 4.528 15.661 1.00 84.81 88 GLU A CA 1
ATOM 680 C C . GLU A 1 88 ? -7.809 4.294 17.173 1.00 84.81 88 GLU A C 1
ATOM 682 O O . GLU A 1 88 ? -7.045 4.797 17.994 1.00 84.81 88 GLU A O 1
ATOM 687 N N . GLN A 1 89 ? -8.841 3.536 17.551 1.00 86.50 89 GLN A N 1
ATOM 688 C CA . GLN A 1 89 ? -9.133 3.183 18.946 1.00 86.50 89 GLN A CA 1
ATOM 689 C C . GLN A 1 89 ? -8.570 1.816 19.362 1.00 86.50 89 GLN A C 1
ATOM 691 O O . GLN A 1 89 ? -8.625 1.463 20.540 1.00 86.50 89 GLN A O 1
ATOM 696 N N . GLY A 1 90 ? -8.021 1.039 18.427 1.00 92.12 90 GLY A N 1
ATOM 697 C CA . GLY A 1 90 ? -7.432 -0.262 18.716 1.00 92.12 90 GLY A CA 1
ATOM 698 C C . GLY A 1 90 ? -6.734 -0.874 17.511 1.00 92.12 90 GLY A C 1
ATOM 699 O O . GLY A 1 90 ? -5.528 -0.704 17.332 1.00 92.12 90 GLY A O 1
ATOM 700 N N . ARG A 1 91 ? -7.483 -1.627 16.696 1.00 91.19 91 ARG A N 1
ATOM 701 C CA . ARG A 1 91 ? -6.947 -2.471 15.616 1.00 91.19 91 ARG A CA 1
ATOM 702 C C . ARG A 1 91 ? -6.032 -1.713 14.661 1.00 91.19 91 ARG A C 1
ATOM 704 O O . ARG A 1 91 ? -5.006 -2.260 14.264 1.00 91.19 91 ARG A O 1
ATOM 711 N N . ARG A 1 92 ? -6.345 -0.458 14.333 1.00 94.06 92 ARG A N 1
ATOM 712 C CA . ARG A 1 92 ? -5.566 0.334 13.373 1.00 94.06 92 ARG A CA 1
ATOM 713 C C . ARG A 1 92 ? -4.138 0.632 13.843 1.00 94.06 92 ARG A C 1
ATOM 715 O O . ARG A 1 92 ? -3.270 0.863 13.002 1.00 94.06 92 ARG A O 1
ATOM 722 N N . ALA A 1 93 ? -3.855 0.530 15.145 1.00 93.88 93 ALA A N 1
ATOM 723 C CA . ALA A 1 93 ? -2.519 0.741 15.702 1.00 93.88 93 ALA A CA 1
ATOM 724 C C . ALA A 1 93 ? -1.458 -0.228 15.147 1.00 93.88 9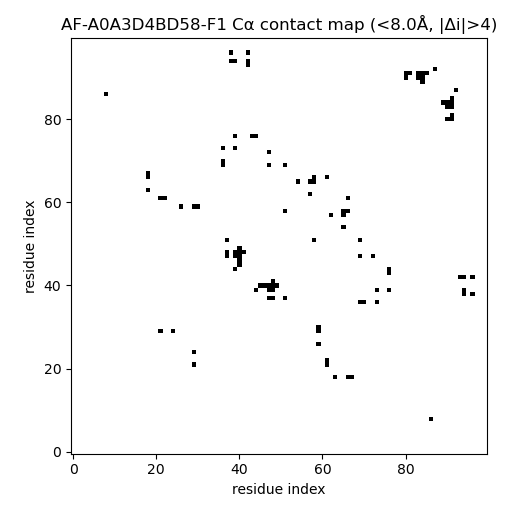3 ALA A C 1
ATOM 726 O O . ALA A 1 93 ? -0.275 0.107 15.151 1.00 93.88 93 ALA A O 1
ATOM 727 N N . ILE A 1 94 ? -1.848 -1.394 14.609 1.00 95.00 94 ILE A N 1
ATOM 728 C CA . ILE A 1 94 ? -0.898 -2.321 13.965 1.00 95.00 94 ILE A CA 1
ATOM 729 C C . ILE A 1 94 ? -0.174 -1.677 12.775 1.00 95.00 94 ILE A C 1
ATOM 731 O O . ILE A 1 94 ? 0.965 -2.033 12.479 1.00 95.00 94 ILE A O 1
ATOM 735 N N . LEU A 1 95 ? -0.800 -0.690 12.119 1.00 95.69 95 LEU A N 1
ATOM 736 C CA . LEU A 1 95 ? -0.192 0.047 11.011 1.00 95.69 95 LEU A CA 1
ATOM 737 C C . LEU A 1 95 ? 1.015 0.885 11.461 1.00 95.69 95 LEU A C 1
ATOM 739 O O . LEU A 1 95 ? 1.799 1.302 10.614 1.00 95.69 95 LEU A O 1
ATOM 743 N N . ASN A 1 96 ? 1.203 1.090 12.767 1.00 95.25 96 ASN A N 1
ATOM 744 C CA . ASN A 1 96 ? 2.347 1.799 13.341 1.00 95.25 96 ASN A CA 1
ATOM 745 C C . ASN A 1 96 ? 3.539 0.867 13.648 1.00 95.25 96 ASN A C 1
ATOM 747 O O . ASN A 1 96 ? 4.508 1.291 14.278 1.00 95.25 96 ASN A O 1
ATOM 751 N N . PHE A 1 97 ? 3.510 -0.397 13.207 1.00 95.75 97 PHE A N 1
ATOM 752 C CA . PHE A 1 97 ? 4.651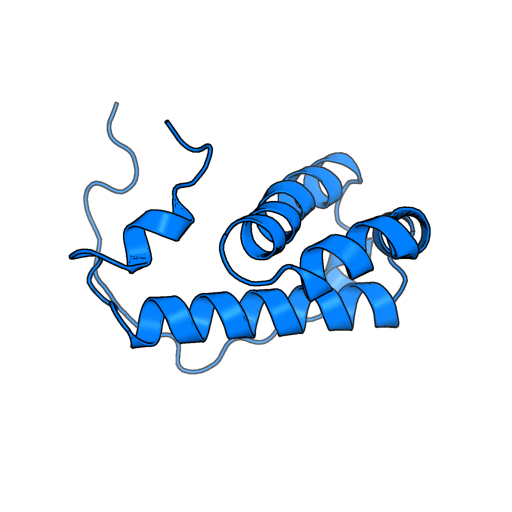 -1.307 13.341 1.00 95.75 97 PHE A CA 1
ATOM 753 C C . PHE A 1 97 ? 5.940 -0.671 12.787 1.00 95.75 97 PHE A C 1
ATOM 755 O O . PHE A 1 97 ? 5.957 -0.150 11.670 1.00 95.75 97 PHE A O 1
ATOM 762 N N . GLY A 1 98 ? 7.008 -0.667 13.592 1.00 94.38 98 GLY A N 1
ATOM 763 C CA . GLY A 1 98 ? 8.306 -0.075 13.239 1.00 94.38 98 GLY A CA 1
ATOM 764 C C . GLY A 1 98 ? 8.399 1.458 13.319 1.00 94.38 98 GLY A C 1
ATOM 765 O O . GLY A 1 98 ? 9.423 2.004 12.927 1.00 94.38 98 GLY A O 1
ATOM 766 N N . HIS A 1 99 ? 7.367 2.157 13.811 1.00 92.69 99 HIS A N 1
ATOM 767 C CA . HIS A 1 99 ? 7.326 3.630 13.886 1.00 92.69 99 HIS A CA 1
ATOM 768 C C . HIS A 1 99 ? 7.616 4.205 15.288 1.00 92.69 99 HIS A C 1
ATOM 770 O O . HIS A 1 99 ? 7.398 5.397 15.513 1.00 92.69 99 HIS A O 1
ATOM 776 N N . THR A 1 100 ? 8.063 3.370 16.233 1.00 84.12 100 THR A N 1
ATOM 777 C CA . THR A 1 100 ? 8.433 3.765 17.609 1.00 84.12 100 THR A CA 1
ATOM 778 C C . THR A 1 100 ? 9.940 3.893 17.761 1.00 84.12 100 THR A C 1
ATOM 780 O O . THR A 1 100 ? 10.651 3.057 17.160 1.00 84.12 100 THR A O 1
#